Protein AF-A0A850WGI5-F1 (afdb_monomer_lite)

Radius of gyration: 14.4 Å; chains: 1; bounding box: 37×23×33 Å

Structure (mmCIF, N/CA/C/O backbone):
data_AF-A0A850WGI5-F1
#
_entry.id   AF-A0A850WGI5-F1
#
loop_
_atom_site.group_PDB
_atom_site.id
_atom_site.type_symbol
_atom_site.label_atom_id
_atom_site.label_alt_id
_atom_site.label_comp_id
_atom_site.label_asym_id
_atom_site.label_entity_id
_atom_site.label_seq_id
_atom_site.pdbx_PDB_ins_code
_atom_site.Cartn_x
_atom_site.Cartn_y
_atom_site.Cartn_z
_atom_site.occupancy
_atom_site.B_iso_or_equiv
_atom_site.auth_seq_id
_atom_site.auth_comp_id
_atom_site.auth_asym_id
_atom_site.auth_atom_id
_atom_site.pdbx_PDB_model_num
ATOM 1 N N . THR A 1 1 ? 15.940 -8.782 3.311 1.00 83.31 1 THR A N 1
ATOM 2 C CA . THR A 1 1 ? 15.079 -8.008 4.226 1.00 83.31 1 THR A CA 1
ATOM 3 C C . THR A 1 1 ? 14.657 -8.842 5.413 1.00 83.31 1 THR A C 1
ATOM 5 O O . THR A 1 1 ? 15.186 -8.578 6.476 1.00 83.31 1 THR A O 1
ATOM 8 N N . LEU A 1 2 ? 13.840 -9.890 5.241 1.00 94.56 2 LEU A N 1
ATOM 9 C CA . LEU A 1 2 ? 13.323 -10.707 6.357 1.00 94.56 2 LEU A CA 1
ATOM 10 C C . LEU A 1 2 ? 14.391 -11.243 7.328 1.00 94.56 2 LEU A C 1
ATOM 12 O O . LEU A 1 2 ? 14.154 -11.297 8.521 1.00 94.56 2 LEU A O 1
ATOM 16 N N . SER A 1 3 ? 15.576 -11.606 6.835 1.00 95.31 3 SER A N 1
ATOM 17 C CA . SER A 1 3 ? 16.654 -12.165 7.662 1.00 95.31 3 SER A CA 1
ATOM 18 C C . SER A 1 3 ? 17.609 -11.142 8.290 1.00 95.31 3 SER A C 1
ATOM 20 O O . SER A 1 3 ? 18.518 -11.548 9.006 1.00 95.31 3 SER A O 1
ATOM 22 N N . ARG A 1 4 ? 17.505 -9.844 7.955 1.00 94.44 4 ARG A N 1
ATOM 23 C CA . ARG A 1 4 ? 18.530 -8.830 8.308 1.00 94.44 4 ARG A CA 1
ATOM 24 C C . ARG A 1 4 ? 17.997 -7.448 8.692 1.00 94.44 4 ARG A C 1
ATOM 26 O O . ARG A 1 4 ? 18.793 -6.593 9.066 1.00 94.44 4 ARG A O 1
ATOM 33 N N . ALA A 1 5 ? 16.722 -7.160 8.453 1.00 96.69 5 ALA A N 1
ATOM 34 C CA . ALA A 1 5 ? 16.103 -5.940 8.953 1.00 96.69 5 ALA A CA 1
ATOM 35 C C . ALA A 1 5 ? 15.702 -6.182 10.409 1.00 96.69 5 ALA A C 1
ATOM 37 O O . ALA A 1 5 ? 15.142 -7.234 10.706 1.00 96.69 5 ALA A O 1
ATOM 38 N N . GLU A 1 6 ? 16.030 -5.243 11.288 1.00 97.06 6 GLU A N 1
ATOM 39 C CA . GLU A 1 6 ? 15.808 -5.378 12.733 1.00 97.06 6 GLU A CA 1
ATOM 40 C C . GLU A 1 6 ? 14.430 -4.844 13.145 1.00 97.06 6 GLU A C 1
ATOM 42 O O . GLU A 1 6 ? 13.878 -5.260 14.157 1.00 97.06 6 GLU A O 1
ATOM 47 N N . ASP A 1 7 ? 13.852 -3.962 12.330 1.00 98.12 7 ASP A N 1
ATOM 48 C CA . ASP A 1 7 ? 12.584 -3.286 12.585 1.00 98.12 7 ASP A CA 1
ATOM 49 C C . ASP A 1 7 ? 11.878 -2.881 11.274 1.00 98.12 7 ASP A C 1
ATOM 51 O O . ASP A 1 7 ? 12.390 -3.072 10.160 1.00 98.12 7 ASP A O 1
ATOM 55 N N . PHE A 1 8 ? 10.677 -2.313 11.404 1.00 98.44 8 PHE A N 1
ATOM 56 C CA . PHE A 1 8 ? 9.877 -1.840 10.275 1.00 98.44 8 PHE A CA 1
ATOM 57 C C . PHE A 1 8 ? 10.619 -0.791 9.437 1.00 98.44 8 PHE A C 1
ATOM 59 O O . PHE A 1 8 ? 10.669 -0.896 8.209 1.00 98.44 8 PHE A O 1
ATOM 66 N N . GLN A 1 9 ? 11.240 0.200 10.080 1.00 98.19 9 GLN A N 1
ATOM 67 C CA . GLN A 1 9 ? 11.902 1.300 9.382 1.00 98.19 9 GLN A CA 1
ATOM 68 C C . GLN A 1 9 ? 13.106 0.815 8.561 1.00 98.19 9 GLN A C 1
ATOM 70 O O . GLN A 1 9 ? 13.243 1.166 7.387 1.00 98.19 9 GLN A O 1
ATOM 75 N N . SER A 1 10 ? 13.955 -0.040 9.130 1.00 98.06 10 SER A N 1
ATOM 76 C CA . SER A 1 10 ? 15.089 -0.651 8.432 1.00 98.06 10 SER A CA 1
ATOM 77 C C . SER A 1 10 ? 14.636 -1.583 7.306 1.00 98.06 10 SER A C 1
ATOM 79 O O . SER A 1 10 ? 15.285 -1.627 6.253 1.00 98.06 10 SER A O 1
ATOM 81 N N . ALA A 1 11 ? 13.508 -2.286 7.463 1.00 98.62 11 ALA A N 1
ATOM 82 C CA . ALA A 1 11 ? 12.916 -3.083 6.393 1.00 98.62 11 ALA A CA 1
ATOM 83 C C . ALA A 1 11 ? 12.448 -2.200 5.227 1.00 98.62 11 ALA A C 1
ATOM 85 O O . ALA A 1 11 ? 12.821 -2.474 4.083 1.00 98.62 11 ALA A O 1
ATOM 86 N N . VAL A 1 12 ? 11.704 -1.125 5.511 1.00 98.44 12 VAL A N 1
ATOM 87 C CA . VAL A 1 12 ? 11.230 -0.153 4.511 1.00 98.44 12 VAL A CA 1
ATOM 88 C C . VAL A 1 12 ? 12.405 0.497 3.782 1.00 98.44 12 VAL A C 1
ATOM 90 O O . VAL A 1 12 ? 12.420 0.497 2.555 1.00 98.44 12 VAL A O 1
ATOM 93 N N . LEU A 1 13 ? 13.435 0.970 4.493 1.00 97.94 13 LEU A N 1
ATOM 94 C CA . LEU A 1 13 ? 14.608 1.601 3.871 1.00 97.94 13 LEU A CA 1
ATOM 95 C C . LEU A 1 13 ? 15.349 0.641 2.932 1.00 97.94 13 LEU A C 1
ATOM 97 O O . LEU A 1 13 ? 15.709 1.015 1.814 1.00 97.94 13 LEU A O 1
ATOM 101 N N . ARG A 1 14 ? 15.533 -0.622 3.340 1.00 97.88 14 ARG A N 1
ATOM 102 C CA . ARG A 1 14 ? 16.148 -1.650 2.483 1.00 97.88 14 ARG A CA 1
ATOM 103 C C . ARG A 1 14 ? 15.283 -1.957 1.260 1.00 97.88 14 ARG A C 1
ATOM 105 O O . ARG A 1 14 ? 15.807 -2.023 0.150 1.00 97.88 14 ARG A O 1
ATOM 112 N N . LEU A 1 15 ? 13.979 -2.152 1.459 1.00 98.38 15 LEU A N 1
ATOM 113 C CA . LEU A 1 15 ? 13.030 -2.468 0.388 1.00 98.38 15 LEU A CA 1
ATOM 114 C C . LEU A 1 15 ? 12.770 -1.292 -0.550 1.00 98.38 15 LEU A C 1
ATOM 116 O O . LEU A 1 15 ? 12.382 -1.540 -1.683 1.00 98.38 15 LEU A O 1
ATOM 120 N N . ALA A 1 16 ? 12.988 -0.049 -0.128 1.00 98.00 16 ALA A N 1
ATOM 121 C CA . ALA A 1 16 ? 12.868 1.137 -0.971 1.00 98.00 16 ALA A CA 1
ATOM 122 C C . ALA A 1 16 ? 14.169 1.445 -1.733 1.00 98.00 16 ALA A C 1
ATOM 124 O O . ALA A 1 16 ? 14.124 1.759 -2.919 1.00 98.00 16 ALA A O 1
ATOM 125 N N . GLY A 1 17 ? 15.325 1.341 -1.068 1.00 97.00 17 GLY A N 1
ATOM 126 C CA . GLY A 1 17 ? 16.590 1.880 -1.579 1.00 97.00 17 GLY A CA 1
ATOM 127 C C . GLY A 1 17 ? 17.460 0.924 -2.400 1.00 97.00 17 GLY A C 1
ATOM 128 O O . GLY A 1 17 ? 18.287 1.387 -3.180 1.00 97.00 17 GLY A O 1
ATOM 129 N N . ILE A 1 18 ? 17.319 -0.398 -2.247 1.00 97.31 18 ILE A N 1
ATOM 130 C CA . ILE A 1 18 ? 18.184 -1.357 -2.962 1.00 97.31 18 ILE A CA 1
ATOM 131 C C . ILE A 1 18 ? 17.714 -1.506 -4.421 1.00 97.31 18 ILE A C 1
ATOM 133 O O . ILE A 1 18 ? 16.530 -1.796 -4.632 1.00 97.31 18 ILE A O 1
ATOM 137 N N . PRO A 1 19 ? 18.597 -1.367 -5.434 1.00 98.12 19 PRO A N 1
ATOM 138 C CA . PRO A 1 19 ? 18.253 -1.641 -6.828 1.00 98.12 19 PRO A CA 1
ATOM 139 C C . PRO A 1 19 ? 17.784 -3.082 -7.049 1.00 98.12 19 PRO A C 1
ATOM 141 O O . PRO A 1 19 ? 18.310 -4.021 -6.454 1.00 98.12 19 PRO A O 1
ATOM 144 N N . ILE A 1 20 ? 16.803 -3.257 -7.929 1.00 98.25 20 ILE A N 1
ATOM 145 C CA . ILE A 1 20 ? 16.159 -4.544 -8.219 1.00 98.25 20 ILE A CA 1
ATOM 146 C C . ILE A 1 20 ? 16.050 -4.771 -9.729 1.00 98.25 20 ILE A C 1
ATOM 148 O O . ILE A 1 20 ? 16.130 -3.837 -10.526 1.00 98.25 20 ILE A O 1
ATOM 152 N N . ILE A 1 21 ? 15.862 -6.027 -10.134 1.00 98.38 21 ILE A N 1
ATOM 153 C CA . ILE A 1 21 ? 15.863 -6.426 -11.551 1.00 98.38 21 ILE A CA 1
ATOM 154 C C . ILE A 1 21 ? 14.514 -6.217 -12.263 1.00 98.38 21 ILE A C 1
ATOM 156 O O . ILE A 1 21 ? 14.477 -6.171 -13.491 1.00 98.38 21 ILE A O 1
ATOM 160 N N . ALA A 1 22 ? 13.422 -6.064 -11.512 1.00 98.44 22 ALA A N 1
ATOM 161 C CA . ALA A 1 22 ? 12.061 -5.890 -12.020 1.00 98.44 22 ALA A CA 1
ATOM 162 C C . ALA A 1 22 ? 11.255 -4.964 -11.099 1.00 98.44 22 ALA A C 1
ATOM 164 O O . ALA A 1 22 ? 11.638 -4.751 -9.954 1.00 98.44 22 ALA A O 1
ATOM 165 N N . GLU A 1 23 ? 10.165 -4.404 -11.610 1.00 98.44 23 GLU A N 1
ATOM 166 C CA . GLU A 1 23 ? 9.243 -3.563 -10.838 1.00 98.44 23 GLU A CA 1
ATOM 167 C C . GLU A 1 23 ? 8.376 -4.430 -9.920 1.00 98.44 23 GLU A C 1
ATOM 169 O O . GLU A 1 23 ? 8.113 -5.595 -10.2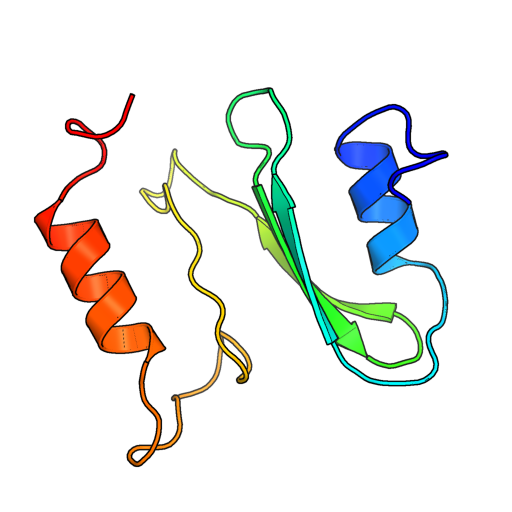27 1.00 98.44 23 GLU A O 1
ATOM 174 N N . VAL A 1 24 ? 7.981 -3.895 -8.763 1.00 98.69 24 VAL A N 1
ATOM 175 C CA . VAL A 1 24 ? 7.245 -4.657 -7.743 1.00 98.69 24 VAL A CA 1
ATOM 176 C C . VAL A 1 24 ? 6.505 -3.729 -6.781 1.00 98.69 24 VAL A C 1
ATOM 178 O O . VAL A 1 24 ? 6.899 -2.583 -6.579 1.00 98.69 24 VAL A O 1
ATOM 181 N N . TYR A 1 25 ? 5.468 -4.252 -6.134 1.00 98.88 25 TYR A N 1
ATOM 182 C CA . TYR A 1 25 ? 4.842 -3.636 -4.968 1.00 98.88 25 TYR A CA 1
ATOM 183 C C . TYR A 1 25 ? 5.250 -4.421 -3.718 1.00 98.88 25 TYR A C 1
ATOM 185 O O . TYR A 1 25 ? 4.979 -5.620 -3.626 1.00 98.88 25 TYR A O 1
ATOM 193 N N . TYR A 1 26 ? 5.907 -3.774 -2.754 1.00 98.81 26 TYR A N 1
ATOM 194 C CA . TYR A 1 26 ? 6.136 -4.373 -1.436 1.00 98.81 26 TYR A CA 1
ATOM 195 C C . TYR A 1 26 ? 5.096 -3.852 -0.450 1.00 98.81 26 TYR A C 1
ATOM 197 O O . TYR A 1 26 ? 5.018 -2.649 -0.220 1.00 98.81 26 TYR A O 1
ATOM 205 N N . ILE A 1 27 ? 4.327 -4.754 0.155 1.00 98.81 27 ILE A N 1
ATOM 206 C CA . ILE A 1 27 ? 3.384 -4.433 1.227 1.00 98.81 27 ILE A CA 1
ATOM 207 C C . ILE A 1 27 ? 4.029 -4.869 2.541 1.00 98.81 27 ILE A C 1
ATOM 209 O O . ILE A 1 27 ? 4.323 -6.050 2.729 1.00 98.81 27 ILE A O 1
ATOM 213 N N . VAL A 1 28 ? 4.307 -3.908 3.419 1.00 98.75 28 VAL A N 1
ATOM 214 C CA . VAL A 1 28 ? 5.066 -4.114 4.657 1.00 98.75 28 VAL A CA 1
ATOM 215 C C . VAL A 1 28 ? 4.204 -3.694 5.840 1.00 98.75 28 VAL A C 1
ATOM 217 O O . VAL A 1 28 ? 3.700 -2.573 5.861 1.00 98.75 28 VAL A O 1
ATOM 220 N N . GLY A 1 29 ? 4.059 -4.580 6.823 1.00 98.38 29 GLY A N 1
ATOM 221 C CA . GLY A 1 29 ? 3.485 -4.279 8.134 1.00 98.38 29 GLY A CA 1
ATOM 222 C C . GLY A 1 29 ? 4.559 -4.372 9.216 1.00 98.38 29 GLY A C 1
ATOM 223 O O . GLY A 1 29 ? 5.422 -5.249 9.151 1.00 98.38 29 GLY A O 1
ATOM 224 N N . GLY A 1 30 ? 4.529 -3.448 10.169 1.00 98.06 30 GLY A N 1
ATOM 225 C CA . GLY A 1 30 ? 5.301 -3.504 11.406 1.00 98.06 30 GLY A CA 1
ATOM 226 C C . GLY A 1 30 ? 4.453 -4.015 12.567 1.00 98.06 30 GLY A C 1
ATOM 227 O O . GLY A 1 30 ? 3.483 -4.745 12.369 1.00 98.06 30 GLY A O 1
ATOM 228 N N . VAL A 1 31 ? 4.837 -3.640 13.784 1.00 97.06 31 VAL A N 1
ATOM 229 C CA . VAL A 1 31 ? 4.197 -4.097 15.033 1.00 97.06 31 VAL A CA 1
ATOM 230 C C . VAL A 1 31 ? 3.629 -2.950 15.864 1.00 97.06 31 VAL A C 1
ATOM 232 O O . VAL A 1 31 ? 2.867 -3.186 16.798 1.00 97.06 31 VAL A O 1
ATOM 235 N N . SER A 1 32 ? 3.983 -1.710 15.529 1.00 96.69 32 SER A N 1
ATOM 236 C CA . SER A 1 32 ? 3.487 -0.509 16.196 1.00 96.69 32 SER A CA 1
ATOM 237 C C . SER A 1 32 ? 2.362 0.151 15.390 1.00 96.69 32 SER A C 1
ATOM 239 O O . SER A 1 32 ? 2.275 -0.023 14.169 1.00 96.69 32 SER A O 1
ATOM 241 N N . PRO A 1 33 ? 1.498 0.962 16.032 1.00 94.88 33 PRO A N 1
ATOM 242 C CA . PRO A 1 33 ? 0.487 1.729 15.317 1.00 94.88 33 PRO A CA 1
ATOM 243 C C . PRO A 1 33 ? 1.090 2.535 14.163 1.00 94.88 33 PRO A C 1
ATOM 245 O O . PRO A 1 33 ? 2.149 3.142 14.309 1.00 94.88 33 PRO A O 1
ATOM 248 N N . LYS A 1 34 ? 0.367 2.593 13.038 1.00 95.25 34 LYS A N 1
ATOM 249 C CA . LYS A 1 34 ? 0.757 3.287 11.793 1.00 95.25 34 LYS A CA 1
ATOM 250 C C . LYS A 1 34 ? 1.903 2.637 11.005 1.00 95.25 34 LYS A C 1
ATOM 252 O O . LYS A 1 34 ? 2.197 3.107 9.909 1.00 95.25 34 LYS A O 1
ATOM 257 N N . GLU A 1 35 ? 2.503 1.547 11.484 1.00 97.94 35 GLU A N 1
ATOM 258 C CA . GLU A 1 35 ? 3.513 0.802 10.725 1.00 97.94 35 GLU A CA 1
ATOM 259 C C . GLU A 1 35 ? 2.865 -0.089 9.658 1.00 97.94 35 GLU A C 1
ATOM 261 O O . GLU A 1 35 ? 2.795 -1.309 9.768 1.00 97.94 35 GLU A O 1
ATOM 266 N N . GLY A 1 36 ? 2.381 0.536 8.594 1.00 98.38 36 GLY A N 1
ATOM 267 C CA . GLY A 1 36 ? 1.955 -0.145 7.381 1.00 98.38 36 GLY A CA 1
ATOM 268 C C . GLY A 1 36 ? 2.306 0.713 6.179 1.00 98.38 36 GLY A C 1
ATOM 269 O O . GLY A 1 36 ? 2.123 1.928 6.217 1.00 98.38 36 GLY A O 1
ATOM 270 N N . MET A 1 37 ? 2.849 0.101 5.133 1.00 98.50 37 MET A N 1
ATOM 271 C CA . MET A 1 37 ? 3.344 0.805 3.952 1.00 98.50 37 MET A CA 1
ATOM 272 C C . MET A 1 37 ? 3.167 -0.059 2.707 1.00 98.50 37 MET A C 1
ATOM 274 O O . MET A 1 37 ? 3.559 -1.227 2.701 1.00 98.50 37 MET A O 1
ATOM 278 N N . VAL A 1 38 ? 2.650 0.537 1.634 1.00 98.88 38 VAL A N 1
ATOM 279 C CA . VAL A 1 38 ? 2.826 0.019 0.272 1.00 98.88 38 VAL A CA 1
ATOM 280 C C . VAL A 1 38 ? 3.972 0.792 -0.377 1.00 98.88 38 VAL A C 1
ATOM 282 O O . VAL A 1 38 ? 3.974 2.019 -0.390 1.00 98.88 38 VAL A O 1
ATOM 285 N N . ILE A 1 39 ? 4.967 0.075 -0.889 1.00 98.81 39 ILE A N 1
ATOM 286 C CA . ILE A 1 39 ? 6.122 0.634 -1.595 1.00 98.81 39 ILE A CA 1
ATOM 287 C C . ILE A 1 39 ? 5.983 0.254 -3.067 1.00 98.81 39 ILE A C 1
ATOM 289 O O . ILE A 1 39 ? 6.218 -0.905 -3.423 1.00 98.81 39 ILE A O 1
ATOM 293 N N . THR A 1 40 ? 5.654 1.219 -3.923 1.00 98.88 40 THR A N 1
ATOM 294 C CA . THR A 1 40 ? 5.691 1.020 -5.377 1.00 98.88 40 THR A CA 1
ATOM 295 C C . THR A 1 40 ? 7.125 1.198 -5.857 1.00 98.88 40 THR A C 1
ATOM 297 O O . THR A 1 40 ? 7.715 2.270 -5.700 1.00 98.88 40 THR A O 1
ATOM 300 N N . ARG A 1 41 ? 7.730 0.148 -6.419 1.00 98.56 41 ARG A N 1
ATOM 301 C CA . ARG A 1 41 ? 9.145 0.125 -6.808 1.00 98.56 41 ARG A CA 1
ATOM 302 C C . ARG A 1 41 ? 9.333 0.091 -8.312 1.00 98.56 41 ARG A C 1
ATOM 304 O O . ARG A 1 41 ? 8.850 -0.814 -8.985 1.00 98.56 41 ARG A O 1
ATOM 311 N N . ASN A 1 42 ? 10.215 0.968 -8.785 1.00 97.88 42 ASN A N 1
ATOM 312 C CA . ASN A 1 42 ? 10.937 0.744 -10.029 1.00 97.88 42 ASN A CA 1
ATOM 313 C C . ASN A 1 42 ? 12.308 0.093 -9.748 1.00 97.88 42 ASN A C 1
ATOM 315 O O . ASN A 1 42 ? 12.746 -0.067 -8.599 1.00 97.88 42 ASN A O 1
ATOM 319 N N . ARG A 1 43 ? 13.029 -0.257 -10.820 1.00 98.12 43 ARG A N 1
ATOM 320 C CA . ARG A 1 43 ? 14.337 -0.936 -10.735 1.00 98.12 43 ARG A CA 1
ATOM 321 C C . ARG A 1 43 ? 15.399 -0.162 -9.944 1.00 98.12 43 ARG A C 1
ATOM 323 O O . ARG A 1 43 ? 16.305 -0.778 -9.390 1.00 98.12 43 ARG A O 1
ATOM 330 N N . ARG A 1 44 ? 15.308 1.170 -9.880 1.00 97.50 44 ARG A N 1
ATOM 331 C CA . ARG A 1 44 ? 16.326 2.044 -9.268 1.00 97.50 44 ARG A CA 1
ATOM 332 C C . ARG A 1 44 ? 15.955 2.544 -7.871 1.00 97.50 44 ARG A C 1
ATOM 334 O O . ARG A 1 44 ? 16.857 2.881 -7.117 1.00 97.50 44 ARG A O 1
ATOM 341 N N . GLY A 1 45 ? 14.673 2.581 -7.521 1.00 97.69 45 GLY A N 1
ATOM 342 C CA . GLY A 1 45 ? 14.200 3.127 -6.250 1.00 97.69 45 GLY A CA 1
ATOM 343 C C . GLY A 1 45 ? 12.673 3.119 -6.134 1.00 97.69 45 GLY A C 1
ATOM 344 O O . GLY A 1 45 ? 12.002 2.432 -6.916 1.00 97.69 45 GLY A O 1
ATOM 345 N N . PRO A 1 46 ? 12.105 3.831 -5.149 1.00 98.19 46 PRO A N 1
ATOM 346 C CA . PRO A 1 46 ? 10.662 3.943 -5.000 1.00 98.19 46 PRO A CA 1
ATOM 347 C C . PRO A 1 46 ? 10.099 4.931 -6.027 1.00 98.19 46 PRO A C 1
ATOM 349 O O . PRO A 1 46 ? 10.638 6.020 -6.210 1.00 98.19 46 PRO A O 1
ATOM 352 N N . ALA A 1 47 ? 9.021 4.537 -6.698 1.00 98.44 47 ALA A N 1
ATOM 353 C CA . ALA A 1 47 ? 8.162 5.463 -7.427 1.00 98.44 47 ALA A CA 1
ATOM 354 C C . ALA A 1 47 ? 7.193 6.169 -6.466 1.00 98.44 47 ALA A C 1
ATOM 356 O O . ALA A 1 47 ? 6.901 7.342 -6.664 1.00 98.44 47 ALA A O 1
ATOM 357 N N . ASP A 1 48 ? 6.753 5.473 -5.412 1.00 98.75 48 ASP A N 1
ATOM 358 C CA . ASP A 1 48 ? 5.916 6.035 -4.353 1.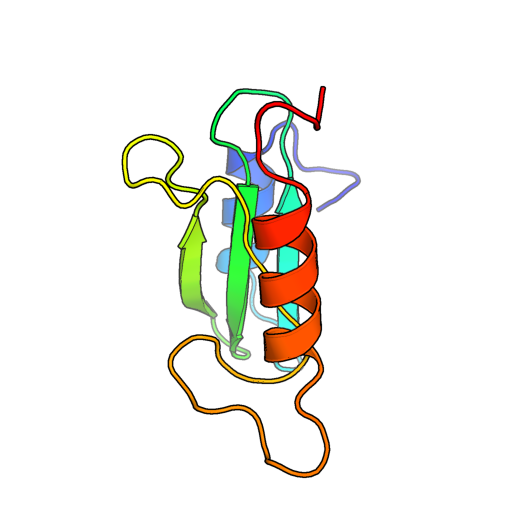00 98.75 48 ASP A CA 1
ATOM 359 C C . ASP A 1 48 ? 6.079 5.273 -3.025 1.00 98.75 48 ASP A C 1
ATOM 361 O O . ASP A 1 48 ? 6.433 4.086 -3.010 1.00 98.75 48 ASP A O 1
ATOM 365 N N . LEU A 1 49 ? 5.817 5.971 -1.916 1.00 98.56 49 LEU A N 1
ATOM 366 C CA . LEU A 1 49 ? 5.741 5.426 -0.561 1.00 98.56 49 LEU A CA 1
ATOM 367 C C . LEU A 1 49 ? 4.372 5.780 0.028 1.00 98.56 49 LEU A C 1
ATOM 369 O O . LEU A 1 49 ? 4.118 6.941 0.347 1.00 98.56 49 LEU A O 1
ATOM 373 N N . TRP A 1 50 ? 3.517 4.777 0.216 1.00 98.69 50 TRP A N 1
ATOM 374 C CA . TRP A 1 50 ? 2.132 4.967 0.636 1.00 98.69 50 TRP A CA 1
ATOM 375 C C . TRP A 1 50 ? 1.879 4.402 2.046 1.00 98.69 50 TRP A C 1
ATOM 377 O O . TRP A 1 50 ? 1.503 3.229 2.191 1.00 98.69 50 TRP A O 1
ATOM 387 N N . PRO A 1 51 ? 2.104 5.200 3.112 1.00 98.38 51 PRO A N 1
ATOM 388 C CA . PRO A 1 51 ? 1.944 4.751 4.493 1.00 98.38 51 PRO A CA 1
ATOM 389 C C . PRO A 1 51 ? 0.470 4.665 4.882 1.00 98.38 51 PRO A C 1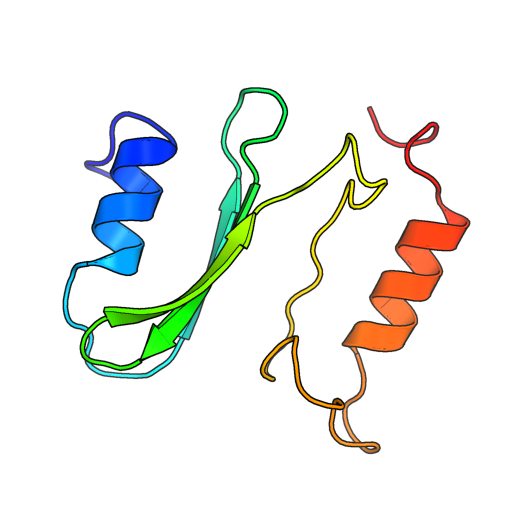
ATOM 391 O O . PRO A 1 51 ? -0.373 5.341 4.292 1.00 98.38 51 PRO A O 1
ATOM 394 N N . LEU A 1 52 ? 0.139 3.896 5.918 1.00 97.94 52 LEU A N 1
ATOM 395 C CA . LEU A 1 52 ? -1.128 4.058 6.632 1.00 97.94 52 LEU A CA 1
ATOM 396 C C . LEU A 1 52 ? -1.253 5.490 7.167 1.00 97.94 52 LEU A C 1
ATOM 398 O O . LEU A 1 52 ? -0.276 6.081 7.623 1.00 97.94 52 LEU A O 1
ATOM 402 N N . ASP A 1 53 ? -2.474 6.019 7.168 1.00 96.44 53 ASP A N 1
ATOM 403 C CA . ASP A 1 53 ? -2.789 7.286 7.831 1.00 96.44 53 ASP A CA 1
ATOM 404 C C . ASP A 1 53 ? -4.106 7.162 8.610 1.00 96.44 53 ASP A C 1
ATOM 406 O O . ASP A 1 53 ? -5.154 7.636 8.165 1.00 96.44 53 ASP A O 1
ATOM 410 N N . PRO A 1 54 ? -4.086 6.503 9.784 1.00 90.69 54 PRO A N 1
ATOM 411 C CA . PRO A 1 54 ? -5.295 6.307 10.576 1.00 90.69 54 PRO A CA 1
ATOM 412 C C . PRO A 1 54 ? -5.911 7.622 11.073 1.00 90.69 54 PRO A C 1
ATOM 414 O O . PRO A 1 54 ? -7.115 7.671 11.300 1.00 90.69 54 PRO A O 1
ATOM 417 N N . LEU A 1 55 ? -5.116 8.692 11.227 1.00 90.19 55 LEU A N 1
ATOM 418 C CA . LEU A 1 55 ? -5.629 10.002 11.649 1.00 90.19 55 LEU A CA 1
ATOM 419 C C . LEU A 1 55 ? -6.405 10.691 10.520 1.00 90.19 55 LEU A C 1
ATOM 421 O O . LEU A 1 55 ? -7.416 11.334 10.786 1.00 90.19 55 LEU A O 1
ATOM 425 N N . GLY A 1 56 ? -5.974 10.507 9.271 1.00 91.31 56 GLY A N 1
ATOM 426 C CA . GLY A 1 56 ? -6.718 10.894 8.070 1.00 91.31 56 GLY A CA 1
ATOM 427 C C . GLY A 1 56 ? -7.818 9.907 7.655 1.00 91.31 56 GLY A C 1
ATOM 428 O O . GLY A 1 56 ? -8.363 10.030 6.561 1.00 91.31 56 GLY A O 1
ATOM 429 N N . GLY A 1 57 ? -8.140 8.907 8.487 1.00 91.31 57 GLY A N 1
ATOM 430 C CA . GLY A 1 57 ? -9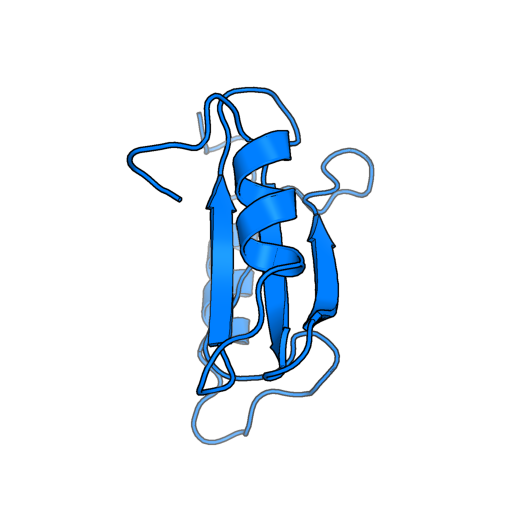.164 7.892 8.209 1.00 91.31 57 GLY A CA 1
ATOM 431 C C . GLY A 1 57 ? -8.723 6.759 7.273 1.00 91.31 57 GLY A C 1
ATOM 432 O O . GLY A 1 57 ? -9.495 5.837 7.015 1.00 91.31 57 GLY A O 1
ATOM 433 N N . ALA A 1 58 ? -7.479 6.769 6.794 1.00 94.25 58 ALA A N 1
ATOM 434 C CA . ALA A 1 58 ? -6.907 5.713 5.964 1.00 94.25 58 ALA A CA 1
ATOM 435 C C . ALA A 1 58 ? -6.260 4.614 6.826 1.00 94.25 58 ALA A C 1
ATOM 437 O O . ALA A 1 58 ? -5.035 4.464 6.879 1.00 94.25 58 ALA A O 1
ATOM 438 N N . TRP A 1 59 ? -7.105 3.842 7.513 1.00 95.75 59 TRP A N 1
ATOM 439 C CA . TRP A 1 59 ? -6.705 2.756 8.417 1.00 95.75 59 TRP A CA 1
ATOM 440 C C . TRP A 1 59 ? -6.316 1.445 7.709 1.00 95.75 59 TRP A C 1
ATOM 442 O O . TRP A 1 59 ? -5.855 0.513 8.361 1.00 95.75 59 TRP A O 1
ATOM 452 N N . PHE A 1 60 ? -6.440 1.381 6.381 1.00 97.88 60 PHE A N 1
ATOM 453 C CA . PHE A 1 60 ? -5.937 0.288 5.548 1.00 97.88 60 PHE A CA 1
ATOM 454 C C . PHE A 1 60 ? -5.301 0.814 4.256 1.00 97.88 60 PHE A C 1
ATOM 456 O O . PHE A 1 60 ? -5.590 1.925 3.805 1.00 97.88 60 PHE A O 1
ATOM 463 N N . ARG A 1 61 ? -4.483 -0.031 3.617 1.00 98.44 61 ARG A N 1
ATOM 464 C CA . ARG A 1 61 ? -4.035 0.119 2.224 1.00 98.44 61 ARG A CA 1
ATOM 465 C C . ARG A 1 61 ? -4.376 -1.142 1.439 1.00 98.44 61 ARG A C 1
ATOM 467 O O . ARG A 1 61 ? -4.264 -2.244 1.967 1.00 98.44 61 ARG A O 1
ATOM 474 N N . VAL A 1 62 ? -4.787 -0.968 0.185 1.00 98.62 62 VAL A N 1
ATOM 475 C CA . VAL A 1 62 ? -5.086 -2.069 -0.740 1.00 98.62 62 VAL A CA 1
ATOM 476 C C . VAL A 1 62 ? -4.216 -1.906 -1.973 1.00 98.62 62 VAL A C 1
ATOM 478 O O . VAL A 1 62 ? -4.386 -0.947 -2.726 1.00 98.62 62 VAL A O 1
ATOM 481 N N . GLU A 1 63 ? -3.335 -2.875 -2.196 1.00 98.81 63 GLU A N 1
ATOM 482 C CA . GLU A 1 63 ? -2.566 -2.993 -3.428 1.00 98.81 63 GLU A CA 1
ATOM 483 C C . GLU A 1 63 ? -2.874 -4.325 -4.117 1.00 98.81 63 GLU A C 1
ATOM 485 O O . GLU A 1 63 ? -3.015 -5.359 -3.466 1.00 98.81 63 GLU A O 1
ATOM 490 N N . THR A 1 64 ? -3.014 -4.279 -5.440 1.00 98.56 64 THR A N 1
ATOM 491 C CA . THR A 1 64 ? -3.204 -5.442 -6.308 1.00 98.56 64 THR A CA 1
ATOM 492 C C . THR A 1 64 ? -2.016 -5.531 -7.263 1.00 98.56 64 THR A C 1
ATOM 494 O O . THR A 1 64 ? -0.976 -6.060 -6.881 1.00 98.56 64 THR A O 1
ATOM 497 N N . ASN A 1 65 ? -2.143 -5.017 -8.489 1.00 98.62 65 ASN A N 1
ATOM 498 C CA . ASN A 1 65 ? -1.103 -5.078 -9.519 1.00 98.62 65 ASN A CA 1
ATOM 499 C C . ASN A 1 65 ? -1.028 -3.809 -10.387 1.00 98.62 65 ASN A C 1
ATOM 501 O O . ASN A 1 65 ? -0.501 -3.864 -11.495 1.00 98.62 65 ASN A O 1
ATOM 505 N N . TYR A 1 66 ? -1.567 -2.690 -9.909 1.00 98.25 66 TYR A N 1
ATOM 506 C CA . TYR A 1 66 ? -1.648 -1.431 -10.653 1.00 98.25 66 TYR A CA 1
ATOM 507 C C . TYR A 1 66 ? -1.252 -0.291 -9.731 1.00 98.25 66 TYR A C 1
ATOM 509 O O . TYR A 1 66 ? -1.432 -0.405 -8.531 1.00 98.25 66 TYR A O 1
ATOM 517 N N . ASP A 1 67 ? -0.789 0.843 -10.233 1.00 98.69 67 ASP A N 1
ATOM 518 C CA . ASP A 1 67 ? -0.432 1.944 -9.337 1.00 98.69 67 ASP A CA 1
ATOM 519 C C . ASP A 1 67 ? -1.670 2.509 -8.620 1.00 98.69 67 ASP A C 1
ATOM 521 O O . ASP A 1 67 ? -2.754 2.628 -9.206 1.00 98.69 67 ASP A O 1
ATOM 525 N N . HIS A 1 68 ? -1.548 2.837 -7.331 1.00 98.38 68 HIS A N 1
ATOM 526 C CA . HIS A 1 68 ? -2.695 3.275 -6.519 1.00 98.38 68 HIS A CA 1
ATOM 527 C C . HIS A 1 68 ? -3.277 4.629 -6.941 1.00 98.38 68 HIS A C 1
ATOM 529 O O . HIS A 1 68 ? -4.482 4.834 -6.813 1.00 98.38 68 HIS A O 1
ATOM 535 N N . TRP A 1 69 ? -2.459 5.496 -7.546 1.00 98.56 69 TRP A N 1
ATOM 536 C CA . TRP A 1 69 ? -2.881 6.776 -8.128 1.00 98.56 69 TRP A CA 1
ATOM 537 C C . TRP A 1 69 ? -3.493 6.645 -9.532 1.00 98.56 69 TRP A C 1
ATOM 539 O O . TRP A 1 69 ? -3.813 7.653 -10.161 1.00 98.56 69 TRP A O 1
ATOM 549 N N . THR A 1 70 ? -3.651 5.421 -10.042 1.00 98.19 70 THR A N 1
ATOM 550 C CA . THR A 1 70 ? -4.260 5.144 -11.349 1.00 98.19 70 THR A CA 1
ATOM 551 C C . THR A 1 70 ? -5.575 4.384 -11.196 1.00 98.19 70 THR A C 1
ATOM 553 O O . THR A 1 70 ? -5.830 3.722 -10.186 1.00 98.19 70 THR A O 1
ATOM 556 N N . THR A 1 71 ? -6.430 4.473 -12.214 1.00 97.75 71 THR A N 1
ATOM 557 C CA . THR A 1 71 ? -7.653 3.670 -12.291 1.00 97.75 71 THR A CA 1
ATOM 558 C C . THR A 1 71 ? -7.294 2.217 -12.627 1.00 97.75 71 THR A C 1
ATOM 560 O O . THR A 1 71 ? -6.628 1.999 -13.642 1.00 97.75 71 THR A O 1
ATOM 563 N N . PRO A 1 72 ? -7.735 1.218 -11.832 1.00 98.12 72 PRO A N 1
ATOM 564 C CA . PRO A 1 72 ? -7.583 -0.185 -12.204 1.00 98.12 72 PRO A CA 1
ATOM 565 C C . PRO A 1 72 ? -8.218 -0.458 -13.576 1.00 98.12 72 PRO A C 1
ATOM 567 O O . PRO A 1 72 ? -9.246 0.146 -13.905 1.00 98.12 72 PRO A O 1
ATOM 570 N N . PRO A 1 73 ? -7.652 -1.357 -14.394 1.00 98.00 73 PRO A N 1
ATOM 571 C CA . PRO A 1 73 ? -8.260 -1.708 -15.665 1.00 98.00 73 PRO A CA 1
ATOM 572 C C . PRO A 1 73 ? -9.660 -2.297 -15.433 1.00 98.00 73 PRO A C 1
ATOM 574 O O . PRO A 1 73 ? -9.811 -3.174 -14.581 1.00 98.00 73 PRO A O 1
ATOM 577 N N . PRO A 1 74 ? -10.683 -1.896 -16.213 1.00 96.81 74 PRO A N 1
ATOM 578 C CA . PRO A 1 74 ? -12.066 -2.330 -15.982 1.00 96.81 74 PRO A CA 1
ATOM 579 C C . PRO A 1 74 ? -12.279 -3.850 -15.999 1.00 96.81 74 PRO A C 1
ATOM 581 O O . PRO A 1 74 ? -13.242 -4.345 -15.423 1.00 96.81 74 PRO A O 1
ATOM 584 N N . PHE A 1 75 ? -11.395 -4.590 -16.671 1.00 97.25 75 PHE A N 1
ATOM 585 C CA . PHE A 1 75 ? -11.443 -6.049 -16.766 1.00 97.25 75 PHE A CA 1
ATOM 586 C C . PHE A 1 75 ? -10.752 -6.780 -15.598 1.00 97.25 75 PHE A C 1
ATOM 588 O O . PHE A 1 75 ? -10.907 -7.993 -15.495 1.00 97.25 75 PHE A O 1
ATOM 595 N N . ASP A 1 76 ? -10.003 -6.083 -14.733 1.00 98.38 76 ASP A N 1
ATOM 596 C CA . ASP A 1 76 ? -9.358 -6.648 -13.533 1.00 98.38 76 ASP A CA 1
ATOM 597 C C . ASP A 1 76 ? -9.328 -5.629 -12.375 1.00 98.38 76 ASP A C 1
ATOM 599 O O . ASP A 1 76 ? -8.284 -5.290 -11.815 1.00 98.38 76 ASP A O 1
ATOM 603 N N . ASP A 1 77 ? -10.501 -5.114 -11.996 1.00 98.62 77 ASP A N 1
ATOM 604 C CA . ASP A 1 77 ? -10.629 -4.247 -10.824 1.00 98.62 77 ASP A CA 1
ATOM 605 C C . ASP A 1 77 ? -10.924 -5.057 -9.555 1.00 98.62 77 ASP A C 1
ATOM 607 O O . ASP A 1 77 ? -12.051 -5.123 -9.058 1.00 98.62 77 ASP A O 1
ATOM 611 N N . ARG A 1 78 ? -9.875 -5.674 -9.004 1.00 98.75 78 ARG A N 1
ATOM 612 C CA . ARG A 1 78 ? -9.914 -6.319 -7.679 1.00 98.75 78 ARG A CA 1
ATOM 613 C C . ARG A 1 78 ? -9.770 -5.323 -6.523 1.00 98.75 78 ARG A C 1
ATOM 615 O O . ARG A 1 78 ? -10.147 -5.641 -5.394 1.00 98.75 78 ARG A O 1
ATOM 622 N N . ARG A 1 79 ? -9.255 -4.114 -6.780 1.00 98.69 79 ARG A N 1
ATOM 623 C CA . ARG A 1 79 ? -9.019 -3.090 -5.750 1.00 98.69 79 ARG A CA 1
ATOM 624 C C . ARG A 1 79 ? -10.341 -2.542 -5.214 1.00 98.69 79 ARG A C 1
ATOM 626 O O . ARG A 1 79 ? -10.529 -2.498 -3.999 1.00 98.69 79 ARG A O 1
ATOM 633 N N . THR A 1 80 ? -11.271 -2.170 -6.090 1.00 98.69 80 THR A N 1
ATOM 634 C CA . THR A 1 80 ? -12.576 -1.621 -5.697 1.00 98.69 80 THR A CA 1
ATOM 635 C C . THR A 1 80 ? -13.391 -2.555 -4.793 1.00 98.69 80 THR A C 1
ATOM 637 O O . THR A 1 80 ? -13.856 -2.090 -3.748 1.00 98.69 80 THR A O 1
ATOM 640 N N . PRO A 1 81 ? -13.594 -3.852 -5.112 1.00 98.75 81 PRO A N 1
ATOM 641 C CA . PRO A 1 81 ? -14.338 -4.745 -4.226 1.00 98.75 81 PRO A CA 1
ATOM 642 C C . PRO A 1 81 ? -13.628 -4.972 -2.883 1.00 98.75 81 PRO A C 1
ATOM 644 O O . PRO A 1 81 ? -14.308 -5.005 -1.859 1.00 98.75 81 PRO A O 1
ATOM 647 N N . ALA A 1 82 ? -12.291 -5.043 -2.849 1.00 98.75 82 ALA A N 1
ATOM 648 C CA . ALA A 1 82 ? -11.540 -5.150 -1.596 1.00 98.75 82 ALA A CA 1
ATOM 649 C C . ALA A 1 82 ? -11.733 -3.913 -0.697 1.00 98.75 82 ALA A C 1
ATOM 651 O O . ALA A 1 82 ? -12.023 -4.053 0.491 1.00 98.75 82 ALA A O 1
ATOM 652 N N . ILE A 1 83 ? -11.665 -2.704 -1.268 1.00 98.56 83 ILE A N 1
ATOM 653 C CA . ILE A 1 83 ? -11.939 -1.452 -0.543 1.00 98.56 83 ILE A CA 1
ATOM 654 C C . ILE A 1 83 ? -13.383 -1.425 -0.029 1.00 98.56 83 ILE A C 1
ATOM 656 O O . ILE A 1 83 ? -13.615 -1.088 1.131 1.00 98.56 83 ILE A O 1
ATOM 660 N N . LYS A 1 84 ? -14.367 -1.808 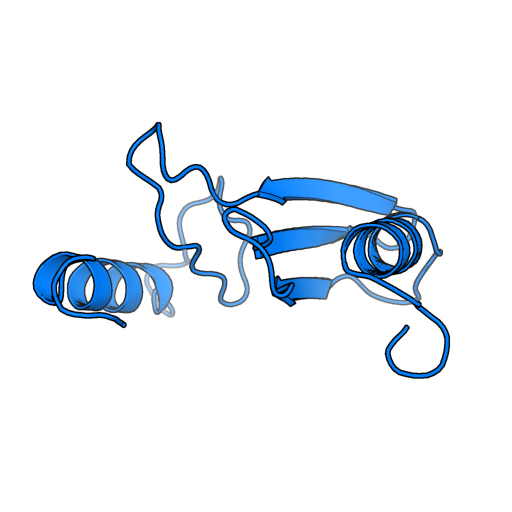-0.857 1.00 98.75 84 LYS A N 1
ATOM 661 C CA . LYS A 1 84 ? -15.776 -1.884 -0.435 1.00 98.75 84 LYS A CA 1
ATOM 662 C C . LYS A 1 84 ? -15.969 -2.849 0.735 1.00 98.75 84 LYS A C 1
ATOM 664 O O . LYS A 1 84 ? -16.684 -2.508 1.671 1.00 98.75 84 LYS A O 1
ATOM 669 N N . ALA A 1 85 ? -15.323 -4.013 0.702 1.00 98.69 85 ALA A N 1
ATOM 670 C CA . ALA A 1 85 ? -15.406 -5.000 1.774 1.00 98.69 85 ALA A CA 1
ATOM 671 C C . ALA A 1 85 ? -14.772 -4.496 3.082 1.00 98.69 85 ALA A C 1
ATOM 673 O O . ALA A 1 85 ? -15.381 -4.629 4.142 1.00 98.69 85 ALA A O 1
ATOM 674 N N . LEU A 1 86 ? -13.596 -3.862 3.018 1.00 98.25 86 LEU A N 1
ATOM 675 C CA . LEU A 1 86 ? -12.948 -3.264 4.192 1.00 98.25 86 LEU A CA 1
ATOM 676 C C . LEU A 1 86 ? -13.778 -2.117 4.777 1.00 98.25 86 LEU A C 1
ATOM 678 O O . LEU A 1 86 ? -13.971 -2.061 5.988 1.00 98.25 86 LEU A O 1
ATOM 682 N N . ASN A 1 87 ? -14.348 -1.257 3.929 1.00 97.81 87 ASN A N 1
ATOM 683 C CA . ASN A 1 87 ? -15.255 -0.193 4.364 1.00 97.81 87 ASN A CA 1
ATOM 684 C C . ASN A 1 87 ? -16.528 -0.743 5.020 1.00 97.81 87 ASN A C 1
ATOM 686 O O . ASN A 1 87 ? -16.946 -0.228 6.052 1.00 97.81 87 ASN A O 1
ATOM 690 N N . ALA A 1 88 ? -17.134 -1.785 4.444 1.00 98.06 88 ALA A N 1
ATOM 691 C CA . ALA A 1 88 ? -18.311 -2.438 5.016 1.00 98.06 88 ALA A CA 1
ATOM 692 C C . ALA A 1 88 ? -17.995 -3.146 6.342 1.00 98.06 88 ALA A C 1
ATOM 694 O O . ALA A 1 88 ? -18.841 -3.183 7.232 1.00 98.06 88 ALA A O 1
ATOM 695 N N . THR A 1 89 ? -16.777 -3.678 6.478 1.00 98.00 89 THR A N 1
ATOM 696 C CA . THR A 1 89 ? -16.291 -4.265 7.731 1.00 98.00 89 THR A CA 1
ATOM 697 C C . THR A 1 89 ? -16.114 -3.181 8.789 1.00 98.00 89 THR A C 1
ATOM 699 O O . THR A 1 89 ? -16.646 -3.318 9.882 1.00 98.00 89 THR A O 1
ATOM 702 N N . GLY A 1 90 ? -15.436 -2.079 8.463 1.00 96.25 90 GLY A N 1
ATOM 703 C CA . GLY A 1 90 ? -15.158 -0.981 9.390 1.00 96.25 90 GLY A CA 1
ATOM 704 C C . GLY A 1 90 ? -14.047 -1.302 10.397 1.00 96.25 90 GLY A C 1
ATOM 705 O O . GLY A 1 90 ? -13.913 -2.431 10.869 1.00 96.25 90 GLY A O 1
ATOM 706 N N . GLN A 1 91 ? -13.245 -0.290 10.739 1.00 94.62 91 GLN A N 1
ATOM 707 C CA . GLN A 1 91 ? -12.064 -0.449 11.597 1.00 94.62 91 GLN A CA 1
ATOM 708 C C . GLN A 1 91 ? -12.413 -1.004 12.982 1.00 94.62 91 GLN A C 1
ATOM 710 O O . GLN A 1 91 ? -11.681 -1.819 13.522 1.00 94.62 91 GLN A O 1
ATOM 715 N N . GLN A 1 92 ? -13.553 -0.596 13.538 1.00 94.69 92 GLN A N 1
ATOM 716 C CA . GLN A 1 92 ? -14.042 -1.009 14.854 1.00 94.69 92 GLN A CA 1
ATOM 717 C C . GLN A 1 92 ? -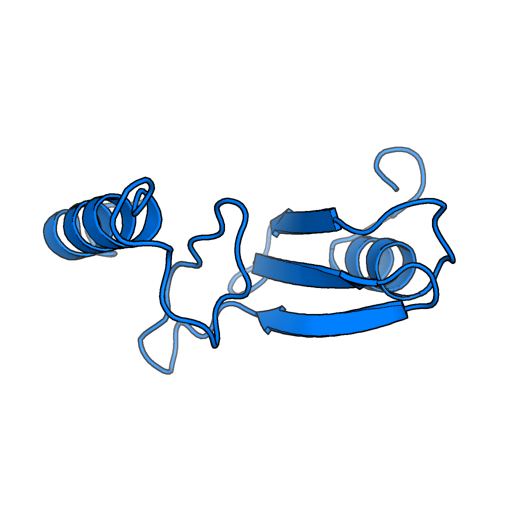14.305 -2.517 14.982 1.00 94.69 92 GLN A C 1
ATOM 719 O O . GLN A 1 92 ? -14.468 -3.012 16.091 1.00 94.69 92 GLN A O 1
ATOM 724 N N . ASN A 1 93 ? -14.383 -3.230 13.855 1.00 95.81 93 ASN A N 1
ATOM 725 C CA . ASN A 1 93 ? -14.608 -4.671 13.804 1.00 95.81 93 ASN A CA 1
ATOM 726 C C . ASN A 1 93 ? -13.313 -5.458 13.529 1.00 95.81 93 ASN A C 1
ATOM 728 O O . ASN A 1 93 ? -13.371 -6.661 13.275 1.00 95.81 93 ASN A O 1
ATOM 732 N N . ILE A 1 94 ? -12.153 -4.792 13.561 1.00 86.50 94 ILE A N 1
ATOM 733 C CA . ILE A 1 94 ? -10.827 -5.397 13.412 1.00 86.50 94 ILE A CA 1
ATOM 734 C C . ILE A 1 94 ? -10.005 -5.092 14.672 1.00 86.50 94 ILE A C 1
ATOM 736 O O . ILE A 1 94 ? -9.917 -3.938 15.085 1.00 86.50 94 ILE A O 1
ATOM 740 N N . ASN A 1 95 ? -9.452 -6.147 15.283 1.00 64.56 95 ASN A N 1
ATOM 741 C CA . ASN A 1 95 ? -8.670 -6.095 16.527 1.00 64.56 95 ASN A CA 1
ATOM 742 C C . ASN A 1 95 ? -7.268 -5.517 16.323 1.00 64.56 95 ASN A C 1
ATOM 744 O O . ASN A 1 95 ? -6.599 -5.954 15.358 1.00 64.56 95 ASN A O 1
#

Sequence (95 aa):
TLSRAEDFQSAVLRLAGIPIIAEVYYIVGGVSPKEGMVITRNRRGPADLWPLDPLGGAWFRVETNYDHWTTPPPFDDRRTPAIKALNATGQQNIN

Organism: Fregata magnificens (NCBI:txid37042)

Secondary structure (DSSP, 8-state):
-TTT--SHHHHHHHHHHS--SS-EEEEEE-SSTT-EEEEEE-SSSEEEEEE-BTTTTB-----SSS-TTSPPPTT---HHHHHHHHHHH-GGG--

Foldseek 3Di:
DVVPQPFLVSVCCCVFADADDAWDWDWDATDDPFSTWIFGDDRHGTPDIGTADVVVVRNDDDDDPDDPPDDDDPVDPPRVVVVVVDVVCDPVNPD

pLDDT: mean 96.9, std 4.21, range [64.56, 98.88]